Protein 5ZUJ (pdb70)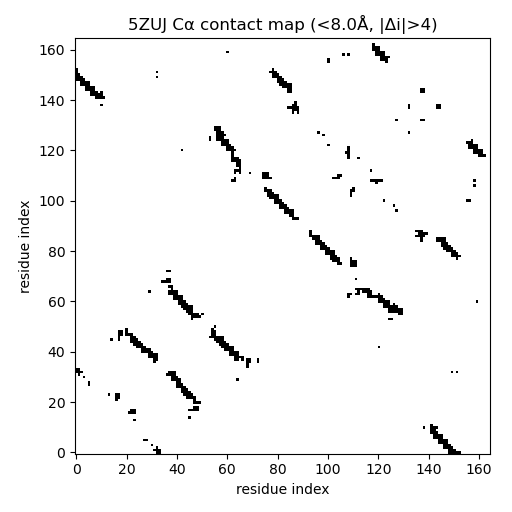

InterPro domains:
  IPR001293 Zinc finger, TRAF-type [PF02176] (204-261)
  IPR001293 Zinc finger, TRAF-type [PS50145] (151-192)
  IPR001293 Zinc finger, TRAF-type [PS50145] (204-258)
  IPR001841 Zinc finger, RING-type [PF13923] (69-107)
  IPR001841 Zinc finger, RING-type [PS50089] (70-109)
  IPR001841 Zinc finger, RING-type [SM00184] (70-108)
  IPR002083 MATH/TRAF domain [PS50144] (350-499)
  IPR002083 MATH/TRAF domain [SM00061] (355-482)
  IPR008974 TRAF-like [G3DSA:2.60.210.10] (304-502)
  IPR012227 TNF receptor-associated factor TRAF, metazoa [PIRSF015614] (44-505)
  IPR013083 Zinc finger, RING/FYVE/PHD-type [G3DSA:3.30.40.10] (50-160)
  IPR013083 Zinc finger, RING/FYVE/PHD-type [G3DSA:3.30.40.10] (161-210)
  IPR013083 Zinc finger, RING/FYVE/PHD-type [G3DSA:3.30.40.10] (211-270)
  IPR017907 Zinc finger, RING-type, conserved site [PS00518] (85-94)
  IPR027139 TNF receptor-associated factor 6, C3HC3D-type RING zinc finger [cd16643] (67-124)
  IPR037309 TNF receptor-associated factor 6, MATH domain [cd03776] (351-500)
  IPR041310 TNF receptor-associated factor 6, zinc finger 2 [PF18048] (157-183)
  IPR049342 TRAF1-6, MATH domain [PF21355] (373-496)

Structure (mmCIF, N/CA/C/O backbone):
data_5ZUJ
#
_entry.id   5ZUJ
#
_cell.length_a   51.518
_cell.length_b   51.518
_cell.length_c   335.679
_cell.angle_alpha   90.00
_cell.angle_beta   90.00
_cell.angle_gamma   120.00
#
_symmetry.space_group_name_H-M   'P 61 2 2'
#
loop_
_entity.id
_entity.type
_entity.pdbx_description
1 polymer 'TNF receptor-associated factor 6'
2 polymer 'peptide 170-184 from TRAF-interacting protein with FHA domain-containing protein A'
3 water water
#
loop_
_atom_site.group_PDB
_atom_site.id
_atom_site.type_symbol
_atom_site.label_atom_id
_atom_site.label_alt_id
_atom_site.label_comp_id
_atom_site.label_asym_id
_atom_site.label_entity_id
_atom_site.label_seq_id
_atom_site.pdbx_PDB_ins_code
_atom_site.Cartn_x
_atom_site.Cartn_y
_atom_site.Cartn_z
_atom_site.occupancy
_atom_site.B_iso_or_equiv
_atom_site.auth_seq_id
_atom_site.auth_comp_id
_atom_site.auth_asym_id
_atom_site.auth_atom_id
_atom_site.pdbx_PDB_model_num
ATOM 1 N N . ASN A 1 2 ? -5.267 17.169 -0.629 1.00 67.41 350 ASN A N 1
ATOM 2 C CA . ASN A 1 2 ? -5.036 17.694 -1.971 1.00 71.28 350 ASN A CA 1
ATOM 3 C C . ASN A 1 2 ? -4.250 19.013 -1.968 1.00 68.96 350 ASN A C 1
ATOM 4 O O . ASN A 1 2 ? -4.826 20.097 -2.125 1.00 72.04 350 ASN A O 1
ATOM 9 N N . GLY A 1 3 ? -2.930 18.909 -1.821 1.00 55.21 351 GLY A N 1
ATOM 10 C CA . GLY A 1 3 ? -2.086 20.082 -1.692 1.00 53.78 351 GLY A CA 1
ATOM 11 C C . GLY A 1 3 ? -1.581 20.625 -3.020 1.00 57.63 351 GLY A C 1
ATOM 12 O O . GLY A 1 3 ? -1.308 19.891 -3.971 1.00 57.00 351 GLY A O 1
ATOM 13 N N . ILE A 1 4 ? -1.456 21.944 -3.073 1.00 55.29 352 ILE A N 1
ATOM 14 C CA . ILE A 1 4 ? -0.989 22.648 -4.258 1.00 47.59 352 ILE A CA 1
ATOM 15 C C . ILE A 1 4 ? 0.159 23.549 -3.840 1.00 45.16 352 ILE A C 1
ATOM 16 O O . ILE A 1 4 ? 0.084 24.210 -2.800 1.00 52.39 352 ILE A O 1
ATOM 21 N N . TYR A 1 5 ? 1.236 23.540 -4.614 1.00 41.12 353 TYR A N 1
ATOM 22 C CA . TYR A 1 5 ? 2.371 24.409 -4.346 1.00 40.94 353 TYR A CA 1
ATOM 23 C C . TYR A 1 5 ? 2.874 25.023 -5.644 1.00 42.74 353 TYR A C 1
ATOM 24 O O . TYR A 1 5 ? 3.113 24.314 -6.628 1.00 39.55 353 TYR A O 1
ATOM 33 N N . ILE A 1 6 ? 3.054 26.337 -5.641 1.00 38.74 354 ILE A N 1
ATOM 34 C CA . ILE A 1 6 ? 3.619 27.037 -6.781 1.00 38.34 354 ILE A CA 1
ATOM 35 C C . ILE A 1 6 ? 5.021 27.484 -6.411 1.00 37.88 354 ILE A C 1
ATOM 36 O O . ILE A 1 6 ? 5.212 28.253 -5.462 1.00 41.42 354 ILE A O 1
ATOM 41 N N . TRP A 1 7 ? 5.995 26.977 -7.145 1.00 37.15 355 TRP A N 1
ATOM 42 C CA . TRP A 1 7 ? 7.403 27.248 -6.902 1.00 39.42 355 TRP A CA 1
ATOM 43 C C . TRP A 1 7 ? 7.807 28.395 -7.817 1.00 41.15 355 TRP A C 1
ATOM 44 O O . TRP A 1 7 ? 7.785 28.250 -9.045 1.00 42.87 355 TRP A O 1
ATOM 55 N N . LYS A 1 8 ? 8.153 29.537 -7.227 1.00 38.25 356 LYS A N 1
ATOM 56 C CA . LYS A 1 8 ? 8.529 30.716 -7.996 1.00 37.93 356 LYS A CA 1
ATOM 57 C C . LYS A 1 8 ? 10.045 30.733 -8.131 1.00 41.75 356 LYS A C 1
ATOM 58 O O . LYS A 1 8 ? 10.757 31.046 -7.171 1.00 42.31 356 LYS A O 1
ATOM 64 N N . ILE A 1 9 ? 10.541 30.382 -9.314 1.00 44.62 357 ILE A N 1
ATOM 65 C CA . ILE A 1 9 ? 11.970 30.407 -9.608 1.00 41.59 357 ILE A CA 1
ATOM 66 C C . ILE A 1 9 ? 12.246 31.718 -10.332 1.00 42.97 357 ILE A C 1
ATOM 67 O O . ILE A 1 9 ? 11.957 31.864 -11.522 1.00 47.94 357 ILE A O 1
ATOM 72 N N . GLY A 1 10 ? 12.787 32.694 -9.609 1.00 44.92 358 GLY A N 1
ATOM 73 C CA . GLY A 1 10 ? 13.121 33.973 -10.186 1.00 43.20 358 GLY A CA 1
ATOM 74 C C . GLY A 1 10 ? 14.594 34.046 -10.540 1.00 45.14 358 GLY A C 1
ATOM 75 O O . GLY A 1 10 ? 15.371 33.122 -10.306 1.00 44.77 358 GLY A O 1
ATOM 76 N N . ASN A 1 11 ? 14.974 35.192 -11.106 1.00 46.22 359 ASN A N 1
ATOM 77 C CA . ASN A 1 11 ? 16.340 35.399 -11.580 1.00 47.79 359 ASN A CA 1
ATOM 78 C C . ASN A 1 11 ? 16.696 34.322 -12.598 1.00 47.99 359 ASN A C 1
ATOM 79 O O . ASN A 1 11 ? 17.819 33.816 -12.644 1.00 48.19 359 ASN A O 1
ATOM 84 N N . PHE A 1 12 ? 15.710 33.977 -13.428 1.00 45.59 360 PHE A N 1
ATOM 85 C CA . PHE A 1 12 ? 15.816 32.792 -14.260 1.00 42.51 360 PHE A CA 1
ATOM 86 C C . PHE A 1 12 ? 16.786 32.989 -15.417 1.00 43.84 360 PHE A C 1
ATOM 87 O O . PHE A 1 12 ? 17.436 32.027 -15.839 1.00 44.48 360 PHE A O 1
ATOM 95 N N . GLY A 1 13 ? 16.896 34.210 -15.947 1.00 40.88 361 GLY A N 1
ATOM 96 C CA . GLY A 1 13 ? 17.857 34.450 -17.012 1.00 39.47 361 GLY A CA 1
ATOM 97 C C . GLY A 1 13 ? 19.262 34.047 -16.619 1.00 42.56 361 GLY A C 1
ATOM 98 O O . GLY A 1 13 ? 20.016 33.510 -17.433 1.00 44.33 361 GLY A O 1
ATOM 99 N N . MET A 1 14 ? 19.614 34.260 -15.347 1.00 41.33 362 MET A N 1
ATOM 100 C CA . MET A 1 14 ? 20.937 33.908 -14.849 1.00 41.35 362 MET A CA 1
ATOM 101 C C . MET A 1 14 ? 21.135 32.394 -14.798 1.00 42.92 362 MET A C 1
ATOM 102 O O . MET A 1 14 ? 22.223 31.889 -15.113 1.00 41.93 362 MET A O 1
ATOM 107 N N . HIS A 1 15 ? 20.112 31.656 -14.364 1.00 40.38 363 HIS A N 1
ATOM 108 C CA . HIS A 1 15 ? 20.205 30.203 -14.392 1.00 41.27 363 HIS A CA 1
ATOM 109 C C . HIS A 1 15 ? 20.380 29.708 -15.822 1.00 43.97 363 HIS A C 1
ATOM 110 O O . HIS A 1 15 ? 21.153 28.775 -16.080 1.00 42.74 363 HIS A O 1
ATOM 117 N N . LEU A 1 16 ? 19.681 30.345 -16.768 1.00 43.49 364 LEU A N 1
ATOM 118 C CA . LEU A 1 16 ? 19.803 30.005 -18.179 1.00 42.13 364 LEU A CA 1
ATOM 119 C C . LEU A 1 16 ? 21.190 30.312 -18.712 1.00 42.96 364 LEU A C 1
ATOM 120 O O . LEU A 1 16 ? 21.755 29.533 -19.492 1.00 41.26 364 LEU A O 1
ATOM 125 N N . LYS A 1 17 ? 21.734 31.465 -18.333 1.00 39.86 365 LYS A N 1
ATOM 126 C CA . LYS A 1 17 ? 23.082 31.807 -18.749 1.00 40.46 365 LYS A CA 1
ATOM 127 C C . LYS A 1 17 ? 24.087 30.819 -18.178 1.00 43.47 365 LYS A C 1
ATOM 128 O O . LYS A 1 17 ? 25.060 30.461 -18.851 1.00 45.24 365 LYS A O 1
ATOM 134 N N . CYS A 1 18 ? 23.848 30.340 -16.951 1.00 36.77 366 CYS A N 1
ATOM 135 C CA . CYS A 1 18 ? 24.685 29.287 -16.381 1.00 40.06 366 CYS A CA 1
ATOM 136 C C . CYS A 1 18 ? 24.641 28.029 -17.226 1.00 38.93 366 CYS A C 1
ATOM 137 O O . CYS A 1 18 ? 25.682 27.441 -17.539 1.00 38.61 366 CYS A O 1
ATOM 140 N N . GLN A 1 19 ? 23.432 27.567 -17.547 1.00 36.20 367 GLN A N 1
ATOM 141 C CA . GLN A 1 19 ? 23.285 26.368 -18.359 1.00 36.46 367 GLN A CA 1
ATOM 142 C C . GLN A 1 19 ? 24.002 26.518 -19.693 1.00 41.57 367 GLN A C 1
ATOM 143 O O . GLN A 1 19 ? 24.658 25.581 -20.163 1.00 40.15 367 GLN A O 1
ATOM 149 N N . GLU A 1 20 ? 23.898 27.699 -20.313 1.00 41.94 368 GLU A N 1
ATOM 150 C CA . GLU A 1 20 ? 24.547 27.909 -21.602 1.00 46.31 368 GLU A CA 1
ATOM 151 C C . GLU A 1 20 ? 26.058 27.812 -21.487 1.00 44.28 368 GLU A C 1
ATOM 152 O O . GLU A 1 20 ? 26.732 27.437 -22.451 1.00 48.37 368 GLU A O 1
ATOM 158 N N . GLU A 1 21 ? 26.610 28.134 -20.329 1.00 41.83 369 GLU A N 1
ATOM 159 C CA . GLU A 1 21 ? 28.048 28.057 -20.150 1.00 41.60 369 GLU A CA 1
ATOM 160 C C . GLU A 1 21 ? 28.489 26.718 -19.612 1.00 42.07 369 GLU A C 1
ATOM 161 O O . GLU A 1 21 ? 29.658 26.563 -19.254 1.00 43.63 369 GLU A O 1
ATOM 167 N N . GLU A 1 22 ? 27.585 25.745 -19.582 1.00 40.90 370 GLU A N 1
ATOM 168 C CA . GLU A 1 22 ? 27.889 24.387 -19.149 1.00 43.95 370 GLU A CA 1
ATOM 169 C C . GLU A 1 22 ? 28.277 24.327 -17.678 1.00 43.25 370 GLU A C 1
ATOM 170 O O . GLU A 1 22 ? 29.090 23.492 -17.276 1.00 43.60 370 GLU A O 1
ATOM 176 N N . LYS A 1 23 ? 27.690 25.214 -16.873 1.00 41.20 371 LYS A N 1
ATOM 177 C CA . LYS A 1 23 ? 27.738 25.144 -15.424 1.00 41.17 371 LYS A CA 1
ATOM 178 C C . LYS A 1 23 ? 26.450 24.516 -14.924 1.00 38.84 371 LYS A C 1
ATOM 179 O O . LYS A 1 23 ? 25.366 24.995 -15.274 1.00 42.83 371 LYS A O 1
ATOM 185 N N . PRO A 1 24 ? 26.507 23.459 -14.125 1.00 35.99 372 PRO A N 1
ATOM 186 C CA . PRO A 1 24 ? 25.275 22.756 -13.750 1.00 37.13 372 PRO A CA 1
ATOM 187 C C . PRO A 1 24 ? 24.314 23.653 -12.984 1.00 37.22 372 PRO A C 1
ATOM 188 O O . PRO A 1 24 ? 24.713 24.551 -12.244 1.00 39.57 372 PRO A O 1
ATOM 192 N N . VAL A 1 25 ? 23.028 23.398 -13.173 1.00 35.02 373 VAL A N 1
ATOM 193 C CA . VAL A 1 25 ? 21.975 24.095 -12.457 1.00 34.84 373 VAL A CA 1
ATOM 194 C C . VAL A 1 25 ? 21.092 23.018 -11.852 1.00 36.32 373 VAL A C 1
ATOM 195 O O . VAL A 1 25 ? 20.405 22.295 -12.583 1.00 35.93 373 VAL A O 1
ATOM 199 N N . VAL A 1 26 ? 21.141 22.878 -10.529 1.00 34.44 374 VAL A N 1
ATOM 200 C CA . VAL A 1 26 ? 20.250 21.989 -9.791 1.00 35.98 374 VAL A CA 1
ATOM 201 C C . VAL A 1 26 ? 19.675 22.791 -8.637 1.00 34.71 374 VAL A C 1
ATOM 202 O O . VAL A 1 26 ? 20.425 23.281 -7.790 1.00 37.81 374 VAL A O 1
ATOM 206 N N . ILE A 1 27 ? 18.359 22.951 -8.613 1.00 34.63 375 ILE A N 1
ATOM 207 C CA . ILE A 1 27 ? 17.713 23.710 -7.557 1.00 34.23 375 ILE A CA 1
ATOM 208 C C . ILE A 1 27 ? 16.596 22.872 -6.955 1.00 34.43 375 ILE A C 1
ATOM 209 O O . ILE A 1 27 ? 16.024 21.994 -7.606 1.00 34.76 375 ILE A O 1
ATOM 214 N N . HIS A 1 28 ? 16.313 23.122 -5.685 1.00 38.89 376 HIS A N 1
ATOM 215 C CA . HIS A 1 28 ? 15.239 22.441 -4.986 1.00 35.39 376 HIS A CA 1
ATOM 216 C C . HIS A 1 28 ? 14.215 23.465 -4.539 1.00 34.94 376 HIS A C 1
ATOM 217 O O . HIS A 1 28 ? 14.568 24.567 -4.112 1.00 37.15 376 HIS A O 1
ATOM 224 N N . SER A 1 29 ? 12.950 23.099 -4.646 1.00 34.77 377 SER A N 1
ATOM 225 C CA . SER A 1 29 ? 11.912 23.929 -4.095 1.00 36.96 377 SER A CA 1
ATOM 226 C C . SER A 1 29 ? 11.969 23.871 -2.570 1.00 35.04 377 SER A C 1
ATOM 227 O O . SER A 1 29 ? 12.548 22.951 -1.989 1.00 36.99 377 SER A O 1
ATOM 230 N N . PRO A 1 30 ? 11.395 24.851 -1.894 1.00 40.56 378 PRO A N 1
ATOM 231 C CA . PRO A 1 30 ? 11.155 24.675 -0.457 1.00 39.23 378 PRO A CA 1
ATOM 232 C C . PRO A 1 30 ? 10.230 23.487 -0.245 1.00 37.38 378 PRO A C 1
ATOM 233 O O . PRO A 1 30 ? 9.454 23.115 -1.129 1.00 38.45 378 PRO A O 1
ATOM 237 N N . GLY A 1 31 ? 10.341 22.866 0.924 1.00 37.62 379 GLY A N 1
ATOM 238 C CA . GLY A 1 31 ? 9.440 21.777 1.256 1.00 36.01 379 GLY A CA 1
ATOM 239 C C . GLY A 1 31 ? 8.025 22.287 1.466 1.00 36.84 379 GLY A C 1
ATOM 240 O O . GLY A 1 31 ? 7.804 23.368 2.014 1.00 39.77 379 GLY A O 1
ATOM 241 N N . PHE A 1 32 ? 7.054 21.499 1.016 1.00 35.50 380 PHE A N 1
ATOM 242 C CA . PHE A 1 32 ? 5.649 21.826 1.215 1.00 36.74 380 PHE A CA 1
ATOM 243 C C . PHE A 1 32 ? 4.909 20.569 1.651 1.00 40.36 380 PHE A C 1
ATOM 244 O O . PHE A 1 32 ? 5.345 19.446 1.388 1.00 40.69 380 PHE A O 1
ATOM 252 N N . TYR A 1 33 ? 3.775 20.772 2.321 1.00 40.56 381 TYR A N 1
ATOM 253 C CA . TYR A 1 33 ? 2.993 19.694 2.907 1.00 38.29 381 TYR A CA 1
ATOM 254 C C . TYR A 1 33 ? 1.714 19.477 2.104 1.00 36.43 381 TYR A C 1
ATOM 255 O O . TYR A 1 33 ? 1.067 20.435 1.683 1.00 41.77 381 TYR A O 1
ATOM 264 N N . THR A 1 34 ? 1.340 18.216 1.900 1.00 35.76 382 THR A N 1
ATOM 265 C CA . THR A 1 34 ? 0.078 17.926 1.229 1.00 36.76 382 THR A CA 1
ATOM 266 C C . THR A 1 34 ? -1.118 18.316 2.075 1.00 39.01 382 THR A C 1
ATOM 267 O O . THR A 1 34 ? -2.237 18.418 1.562 1.00 47.54 382 THR A O 1
ATOM 271 N N . GLY A 1 35 ? -0.887 18.527 3.358 1.00 40.85 383 GLY A N 1
ATOM 272 C CA . GLY A 1 35 ? -1.909 18.887 4.319 1.00 36.80 383 GLY A CA 1
ATOM 273 C C . GLY A 1 35 ? -1.221 18.995 5.658 1.00 38.38 383 GLY A C 1
ATOM 274 O O . GLY A 1 35 ? -0.027 18.705 5.786 1.00 41.45 383 GLY A O 1
ATOM 275 N N . LYS A 1 36 ? -1.985 19.429 6.659 1.00 40.20 384 LYS A N 1
ATOM 276 C CA . LYS A 1 36 ? -1.525 19.493 8.048 1.00 35.81 384 LYS A CA 1
ATOM 277 C C . LYS A 1 36 ? -2.585 18.786 8.876 1.00 34.40 384 LYS A C 1
ATOM 278 O O . LYS A 1 36 ? -3.608 19.382 9.237 1.00 34.66 384 LYS A O 1
ATOM 284 N N . PRO A 1 37 ? -2.406 17.494 9.157 1.00 34.53 385 PRO A N 1
ATOM 285 C CA . PRO A 1 37 ? -1.312 16.579 8.806 1.00 37.42 385 PRO A CA 1
ATOM 286 C C . PRO A 1 37 ? -1.246 16.170 7.322 1.00 36.15 385 PRO A C 1
ATOM 287 O O . PRO A 1 37 ? -2.250 16.213 6.610 1.00 35.34 385 PRO A O 1
ATOM 291 N N . GLY A 1 38 ? -0.060 15.763 6.883 1.00 39.03 386 GLY A N 1
ATOM 292 C CA . GLY A 1 38 ? 0.174 15.397 5.499 1.00 34.76 386 GLY A CA 1
ATOM 293 C C . GLY A 1 38 ? 1.652 15.153 5.259 1.00 39.03 386 GLY A C 1
ATOM 294 O O . GLY A 1 38 ? 2.493 15.316 6.149 1.00 37.11 386 GLY A O 1
ATOM 295 N N . TYR A 1 39 ? 1.962 14.768 4.025 1.00 39.42 387 TYR A N 1
ATOM 296 C CA . TYR A 1 39 ? 3.338 14.462 3.665 1.00 34.60 387 TYR A CA 1
ATOM 297 C C . TYR A 1 39 ? 4.094 15.732 3.336 1.00 35.59 387 TYR A C 1
ATOM 298 O O . TYR A 1 39 ? 3.515 16.717 2.880 1.00 35.71 387 TYR A O 1
ATOM 307 N N . LYS A 1 40 ? 5.400 15.705 3.583 1.00 34.82 388 LYS A N 1
ATOM 308 C CA . LYS A 1 40 ? 6.302 16.748 3.123 1.00 34.22 388 LYS A CA 1
ATOM 309 C C . LYS A 1 40 ? 6.973 16.308 1.830 1.00 38.78 388 LYS A C 1
ATOM 310 O O . LYS A 1 40 ? 7.545 15.213 1.763 1.00 38.57 388 LYS A O 1
ATOM 316 N N . LEU A 1 41 ? 6.901 17.165 0.809 1.00 41.78 389 LEU A N 1
ATOM 317 C CA . LEU A 1 41 ? 7.569 16.951 -0.470 1.00 36.87 389 LEU A CA 1
ATOM 318 C C . LEU A 1 41 ? 8.317 18.207 -0.894 1.00 36.99 389 LEU A C 1
ATOM 319 O O . LEU A 1 41 ? 8.106 19.300 -0.362 1.00 39.08 389 LEU A O 1
ATOM 324 N N . CYS A 1 42 ? 9.206 18.037 -1.865 1.00 37.21 390 CYS A N 1
ATOM 325 C CA . CYS A 1 42 ? 9.778 19.164 -2.590 1.00 38.71 390 CYS A CA 1
ATOM 326 C C . CYS A 1 42 ? 9.990 18.741 -4.031 1.00 38.38 390 CYS A C 1
ATOM 327 O O . CYS A 1 42 ? 9.845 17.567 -4.379 1.00 38.89 390 CYS A O 1
ATOM 330 N N . MET A 1 43 ? 10.322 19.708 -4.875 1.00 35.17 391 MET A N 1
ATOM 331 C CA . MET A 1 43 ? 10.685 19.426 -6.252 1.00 32.40 391 MET A CA 1
ATOM 332 C C . MET A 1 43 ? 12.176 19.649 -6.426 1.00 33.91 391 MET A C 1
ATOM 333 O O . MET A 1 43 ? 12.794 20.410 -5.676 1.00 33.60 391 MET A O 1
ATOM 338 N N . ARG A 1 44 ? 12.755 18.935 -7.387 1.00 30.49 392 ARG A N 1
ATOM 339 C CA . ARG A 1 44 ? 14.109 19.183 -7.845 1.00 29.73 392 ARG A CA 1
ATOM 340 C C . ARG A 1 44 ? 14.053 19.486 -9.337 1.00 33.14 392 ARG A C 1
ATOM 341 O O . ARG A 1 44 ? 13.367 18.788 -10.097 1.00 29.45 392 ARG A O 1
ATOM 349 N N . LEU A 1 45 ? 14.757 20.536 -9.745 1.00 33.77 393 LEU A N 1
ATOM 350 C CA . LEU A 1 45 ? 14.774 21.001 -11.123 1.00 34.52 393 LEU A CA 1
ATOM 351 C C . LEU A 1 45 ? 16.210 21.041 -11.629 1.00 35.42 393 LEU A C 1
ATOM 352 O O . LEU A 1 45 ? 17.106 21.517 -10.922 1.00 36.37 393 LEU A O 1
ATOM 357 N N . HIS A 1 46 ? 16.423 20.532 -12.844 1.00 33.65 394 HIS A N 1
ATOM 358 C CA . HIS A 1 46 ? 17.695 20.617 -13.553 1.00 33.80 394 HIS A CA 1
ATOM 359 C C . HIS A 1 46 ? 17.533 21.427 -14.823 1.00 35.12 394 HIS A C 1
ATOM 360 O O . HIS A 1 46 ? 16.503 21.350 -15.494 1.00 37.58 394 HIS A O 1
ATOM 367 N N . LEU A 1 47 ? 18.582 22.127 -15.192 1.00 33.13 395 LEU A N 1
ATOM 368 C CA . LEU A 1 47 ? 18.792 22.526 -16.574 1.00 33.85 395 LEU A CA 1
ATOM 369 C C . LEU A 1 47 ? 19.942 21.656 -17.066 1.00 38.54 395 LEU A C 1
ATOM 370 O O . LEU A 1 47 ? 21.106 21.915 -16.742 1.00 39.66 395 LEU A O 1
ATOM 375 N N . GLN A 1 48 ? 19.608 20.594 -17.800 1.00 36.70 396 GLN A N 1
ATOM 376 C CA . GLN A 1 48 ? 20.631 19.683 -18.288 1.00 33.85 396 GLN A CA 1
ATOM 377 C C . GLN A 1 48 ? 21.621 20.423 -19.170 1.00 36.75 396 GLN A C 1
ATOM 378 O O . GLN A 1 48 ? 21.250 21.312 -19.938 1.00 35.10 396 GLN A O 1
ATOM 384 N N . LEU A 1 49 ? 22.894 20.064 -19.047 1.00 37.55 397 LEU A N 1
ATOM 385 C CA . LEU A 1 49 ? 23.921 20.784 -19.775 1.00 35.34 397 LEU A CA 1
ATOM 386 C C . LEU A 1 49 ? 23.828 20.483 -21.270 1.00 39.80 397 LEU A C 1
ATOM 387 O O . LEU A 1 49 ? 23.328 19.430 -21.673 1.00 40.76 397 LEU A O 1
ATOM 392 N N . PRO A 1 50 ? 24.301 21.396 -22.119 1.00 41.86 398 PRO A N 1
ATOM 393 C CA . PRO A 1 50 ? 24.366 21.081 -23.557 1.00 39.74 398 PRO A CA 1
ATOM 394 C C . PRO A 1 50 ? 25.193 19.847 -23.855 1.00 41.21 398 PRO A C 1
ATOM 395 O O . PRO A 1 50 ? 24.977 19.196 -24.878 1.00 42.41 398 PRO A O 1
ATOM 399 N N . THR A 1 51 ? 26.098 19.478 -22.966 1.00 42.28 399 THR A N 1
ATOM 400 C CA . THR A 1 51 ? 26.950 18.318 -23.134 1.00 43.20 399 THR A CA 1
ATOM 401 C C . THR A 1 51 ? 26.335 17.026 -22.595 1.00 49.41 399 THR A C 1
ATOM 402 O O . THR A 1 51 ? 27.035 16.013 -22.530 1.00 54.55 399 THR A O 1
ATOM 406 N N . ALA A 1 52 ? 25.057 17.026 -22.218 1.00 49.48 400 ALA A N 1
ATOM 407 C CA . ALA A 1 52 ? 24.503 15.951 -21.385 1.00 45.28 400 ALA A CA 1
ATOM 408 C C . ALA A 1 52 ? 23.826 14.830 -22.178 1.00 59.28 400 ALA A C 1
ATOM 409 O O . ALA A 1 52 ? 22.729 14.391 -21.824 1.00 63.64 400 ALA A O 1
ATOM 411 N N . GLN A 1 53 ? 24.464 14.334 -23.234 1.00 62.44 401 GLN A N 1
ATOM 412 C CA . GLN A 1 53 ? 24.029 13.095 -23.906 1.00 66.12 401 GLN A CA 1
ATOM 413 C C . GLN A 1 53 ? 22.589 13.267 -24.391 1.00 65.92 401 GLN A C 1
ATOM 414 O O . GLN A 1 53 ? 22.292 14.254 -25.089 1.00 53.91 401 GLN A O 1
ATOM 418 N N . ARG A 1 54 ? 21.664 12.367 -24.033 1.00 65.94 402 ARG A N 1
ATOM 419 C CA . ARG A 1 54 ? 20.356 12.344 -24.684 1.00 66.03 402 ARG A CA 1
ATOM 420 C C . ARG A 1 54 ? 19.470 13.496 -24.229 1.00 64.71 402 ARG A C 1
ATOM 421 O O . ARG A 1 54 ? 18.605 13.953 -24.990 1.00 59.63 402 ARG A O 1
ATOM 423 N N . CYS A 1 55 ? 19.668 13.984 -23.005 1.00 53.33 403 CYS A N 1
ATOM 424 C CA . CYS A 1 55 ? 18.754 14.955 -22.433 1.00 47.45 403 CYS A CA 1
ATOM 425 C C . CYS A 1 55 ? 19.333 16.362 -22.401 1.00 43.61 403 CYS A C 1
ATOM 426 O O . CYS A 1 55 ? 18.822 17.213 -21.668 1.00 40.59 403 CYS A O 1
ATOM 429 N N . ALA A 1 56 ? 20.371 16.626 -23.192 1.00 45.35 404 ALA A N 1
ATOM 430 C CA . ALA A 1 56 ? 20.931 17.969 -23.286 1.00 42.63 404 ALA A CA 1
ATOM 431 C C . ALA A 1 56 ? 19.842 19.001 -23.545 1.00 39.79 404 ALA A C 1
ATOM 432 O O . ALA A 1 56 ? 18.989 18.812 -24.416 1.00 42.40 404 ALA A O 1
ATOM 434 N N . ASN A 1 57 ? 19.873 20.082 -22.758 1.00 39.17 405 ASN A N 1
ATOM 435 C CA . ASN A 1 57 ? 19.061 21.288 -22.913 1.00 37.49 405 ASN A CA 1
ATOM 436 C C . ASN A 1 57 ? 17.615 21.086 -22.489 1.00 38.67 405 ASN A C 1
ATOM 437 O O . ASN A 1 57 ? 16.717 21.836 -22.911 1.00 36.23 405 ASN A O 1
ATOM 442 N N . TYR A 1 58 ? 17.375 20.103 -21.637 1.00 37.85 406 TYR A N 1
ATOM 443 C CA . TYR A 1 58 ? 16.056 19.840 -21.096 1.00 35.71 406 TYR A CA 1
ATOM 444 C C . TYR A 1 58 ? 15.968 20.333 -19.665 1.00 35.09 406 TYR A C 1
ATOM 445 O O . TYR A 1 58 ? 16.950 20.307 -18.917 1.00 36.69 406 TYR A O 1
ATOM 454 N N . ILE A 1 59 ? 14.777 20.788 -19.300 1.00 34.83 407 ILE A N 1
ATOM 455 C CA . ILE A 1 59 ? 14.414 20.9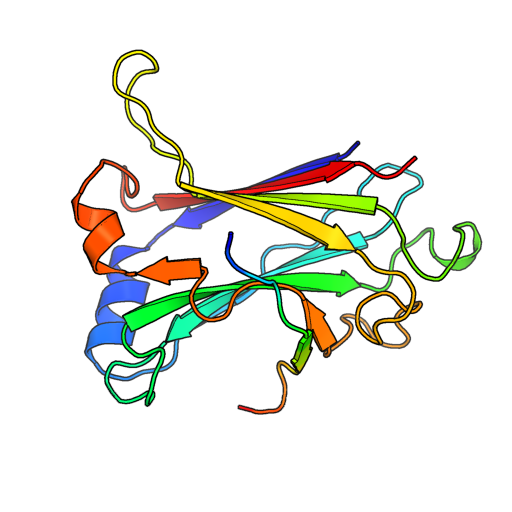59 -17.902 1.00 35.76 407 ILE A CA 1
ATOM 456 C C . ILE A 1 59 ? 14.026 19.591 -17.359 1.00 35.88 407 ILE A C 1
ATOM 457 O O . ILE A 1 59 ? 13.123 18.942 -17.895 1.00 36.83 407 ILE A O 1
ATOM 462 N N . SER A 1 60 ? 14.743 19.133 -16.328 1.00 36.09 408 SER A N 1
ATOM 463 C CA . SER A 1 60 ? 14.355 17.971 -15.541 1.00 34.72 408 SER A CA 1
ATOM 464 C C . SER A 1 60 ? 13.614 18.428 -14.294 1.00 36.53 408 SER A C 1
ATOM 465 O O . SER A 1 60 ? 13.995 19.415 -13.655 1.00 34.18 408 SER A O 1
ATOM 468 N N . LEU A 1 61 ? 12.573 17.685 -13.938 1.00 34.50 409 LEU A N 1
ATOM 469 C CA . LEU A 1 61 ? 11.688 18.041 -12.839 1.00 29.35 409 LEU A CA 1
ATOM 470 C C . LEU A 1 61 ? 11.383 16.763 -12.089 1.00 34.93 409 LEU A C 1
ATOM 471 O O . LEU A 1 61 ? 10.755 15.868 -12.658 1.00 35.84 409 LEU A O 1
ATOM 476 N N . PHE A 1 62 ? 11.820 16.668 -10.831 1.00 31.09 410 PHE A N 1
ATOM 477 C CA . PHE A 1 62 ? 11.502 15.519 -9.999 1.00 32.83 410 PHE A CA 1
ATOM 478 C C . PHE A 1 62 ? 10.845 15.944 -8.693 1.00 37.43 410 PHE A C 1
ATOM 479 O O . PHE A 1 62 ? 11.109 17.026 -8.155 1.00 35.74 410 PHE A O 1
ATOM 487 N N . VAL A 1 63 ? 10.005 15.062 -8.181 1.00 33.84 411 VAL A N 1
ATOM 488 C CA . VAL A 1 63 ? 9.403 15.224 -6.872 1.00 33.65 411 VAL A CA 1
ATOM 489 C C . VAL A 1 63 ? 10.159 14.343 -5.887 1.00 36.88 411 VAL A C 1
ATOM 490 O O . VAL A 1 63 ? 10.494 13.189 -6.194 1.00 36.50 411 VAL A O 1
ATOM 494 N N . HIS A 1 64 ? 10.460 14.903 -4.713 1.00 36.47 412 HIS A N 1
ATOM 495 C CA . HIS A 1 64 ? 11.197 14.222 -3.659 1.00 35.98 412 HIS A CA 1
ATOM 496 C C . HIS A 1 64 ? 10.379 14.148 -2.382 1.00 36.04 412 HIS A C 1
ATOM 497 O O . HIS A 1 64 ? 9.677 15.091 -2.005 1.00 38.77 412 HIS A O 1
ATOM 504 N N . THR A 1 65 ? 10.520 13.034 -1.708 1.00 37.78 413 THR A N 1
ATOM 505 C CA . THR A 1 65 ? 9.898 12.809 -0.427 1.00 37.21 413 THR A CA 1
ATOM 506 C C . THR A 1 65 ? 10.832 13.299 0.684 1.00 37.69 413 THR A C 1
ATOM 507 O O . THR A 1 65 ? 12.055 13.146 0.595 1.00 37.77 413 THR A O 1
ATOM 511 N N . MET A 1 66 ? 10.257 13.958 1.693 1.00 34.90 414 MET A N 1
ATOM 512 C CA . MET A 1 66 ? 11.023 14.597 2.755 1.00 37.39 414 MET A CA 1
ATOM 513 C C . MET A 1 66 ? 10.552 14.136 4.134 1.00 37.95 414 MET A C 1
ATOM 514 O O . MET A 1 66 ? 9.391 13.775 4.322 1.00 37.79 414 MET A O 1
ATOM 519 N N . GLN A 1 67 ? 11.461 14.155 5.106 1.00 35.25 415 GLN A N 1
ATOM 520 C CA . GLN A 1 67 ? 11.051 13.947 6.492 1.00 45.52 415 GLN A CA 1
ATOM 521 C C . GLN A 1 67 ? 10.130 15.071 6.955 1.00 41.40 415 GLN A C 1
ATOM 522 O O . GLN A 1 67 ? 10.481 16.250 6.868 1.00 43.74 415 GLN A O 1
ATOM 528 N N . GLY A 1 68 ? 8.947 14.702 7.447 1.00 37.64 416 GLY A N 1
ATOM 529 C CA . GLY A 1 68 ? 7.946 15.676 7.813 1.00 39.90 416 GLY A CA 1
ATOM 530 C C . GLY A 1 68 ? 7.464 15.473 9.239 1.00 43.39 416 GLY A C 1
ATOM 531 O O . GLY A 1 68 ? 7.586 14.394 9.818 1.00 43.73 416 GLY A O 1
ATOM 532 N N . GLU A 1 69 ? 6.904 16.547 9.791 1.00 43.68 417 GLU A N 1
ATOM 533 C CA . GLU A 1 69 ? 6.432 16.518 11.170 1.00 41.03 417 GLU A CA 1
ATOM 534 C C . GLU A 1 69 ? 5.396 15.436 11.419 1.00 38.48 417 GLU A C 1
ATOM 535 O O . GLU A 1 69 ? 5.213 15.037 12.565 1.00 39.61 417 GLU A O 1
ATOM 541 N N . TYR A 1 70 ? 4.727 14.943 10.383 1.00 39.76 418 TYR A N 1
ATOM 542 C CA . TYR A 1 70 ? 3.611 14.028 10.547 1.00 38.27 418 TYR A CA 1
ATOM 543 C C . TYR A 1 70 ? 3.952 12.595 10.185 1.00 41.60 418 TYR A C 1
ATOM 544 O O . TYR A 1 70 ? 3.046 11.754 10.157 1.00 43.04 418 TYR A O 1
ATOM 553 N N . ASP A 1 71 ? 5.229 12.291 9.926 1.00 39.71 419 ASP A N 1
ATOM 554 C CA . ASP A 1 71 ? 5.577 11.043 9.246 1.00 40.02 419 ASP A CA 1
ATOM 555 C C . ASP A 1 71 ? 5.099 9.818 10.022 1.00 42.14 419 ASP A C 1
ATOM 556 O O . ASP A 1 71 ? 4.623 8.843 9.426 1.00 42.11 419 ASP A O 1
ATOM 561 N N . SER A 1 72 ? 5.193 9.852 11.354 1.00 44.22 420 SER A N 1
ATOM 562 C CA . SER A 1 72 ? 4.836 8.672 12.139 1.00 47.75 420 SER A CA 1
ATOM 563 C C . SER A 1 72 ? 3.333 8.430 12.202 1.00 46.39 420 SER A C 1
ATOM 564 O O . SER A 1 72 ? 2.918 7.323 12.562 1.00 49.72 420 SER A O 1
ATOM 567 N N . HIS A 1 73 ? 2.515 9.424 11.853 1.00 43.18 421 HIS A N 1
ATOM 568 C CA . HIS A 1 73 ? 1.068 9.276 11.821 1.00 39.48 421 HIS A CA 1
ATOM 569 C C . HIS A 1 73 ? 0.525 8.955 10.442 1.00 45.13 421 HIS A C 1
ATOM 570 O O . HIS A 1 73 ? -0.684 8.719 10.308 1.00 44.78 421 HIS A O 1
ATOM 577 N N . LEU A 1 74 ? 1.366 8.963 9.425 1.00 43.59 422 LEU A N 1
ATOM 578 C CA . LEU A 1 74 ? 0.873 8.831 8.072 1.00 43.14 422 LEU A CA 1
ATOM 579 C C . LEU A 1 74 ? 1.072 7.411 7.574 1.00 42.06 422 LEU A C 1
ATOM 580 O O . LEU A 1 74 ? 1.931 6.679 8.070 1.00 47.09 422 LEU A O 1
ATOM 585 N N . PRO A 1 75 ? 0.279 6.976 6.604 1.00 43.06 423 PRO A N 1
ATOM 586 C CA . PRO A 1 75 ? 0.520 5.666 5.988 1.00 48.22 423 PRO A CA 1
ATOM 587 C C . PRO A 1 75 ? 1.675 5.709 4.998 1.00 45.63 423 PRO A C 1
ATOM 588 O O . PRO A 1 75 ? 1.831 6.661 4.228 1.00 43.00 423 PRO A O 1
ATOM 592 N N . TRP A 1 76 ? 2.480 4.651 5.024 1.00 44.25 424 TRP A N 1
ATOM 593 C CA . TRP A 1 76 ? 3.622 4.481 4.145 1.00 42.19 424 TRP A CA 1
ATOM 594 C C . TRP A 1 76 ? 3.571 3.106 3.500 1.00 45.46 424 TRP A C 1
ATOM 595 O O . TRP A 1 76 ? 3.056 2.155 4.097 1.00 40.37 424 TRP A O 1
ATOM 606 N N . PRO A 1 77 ? 4.089 2.971 2.267 1.00 47.03 425 PRO A N 1
ATOM 607 C CA . PRO A 1 77 ? 4.691 4.047 1.472 1.00 43.31 425 PRO A CA 1
ATOM 608 C C . PRO A 1 77 ? 3.675 5.073 0.969 1.00 47.60 425 PRO A C 1
ATOM 609 O O . PRO A 1 77 ? 2.465 4.855 1.066 1.00 45.01 425 PRO A O 1
ATOM 613 N N . PHE A 1 78 ? 4.179 6.186 0.444 1.00 46.69 426 PHE A N 1
ATOM 614 C CA . PHE A 1 78 ? 3.316 7.218 -0.106 1.00 43.25 426 PHE A CA 1
ATOM 615 C C . PHE A 1 78 ? 2.610 6.728 -1.364 1.00 45.65 426 PHE A C 1
ATOM 616 O O . PHE A 1 78 ? 3.186 6.008 -2.182 1.00 44.62 426 PHE A O 1
ATOM 624 N N . GLN A 1 79 ? 1.370 7.178 -1.542 1.00 47.33 427 GLN A N 1
ATOM 625 C CA . GLN A 1 79 ? 0.540 6.801 -2.674 1.00 45.15 427 GLN A CA 1
ATOM 626 C C . GLN A 1 79 ? -0.295 7.995 -3.089 1.00 43.44 427 GLN A C 1
ATOM 627 O O . GLN A 1 79 ? -0.921 8.634 -2.240 1.00 45.35 427 GLN A O 1
ATOM 633 N N . GLY A 1 80 ? -0.327 8.290 -4.382 1.00 46.43 428 GLY A N 1
ATOM 634 C CA . GLY A 1 80 ? -1.189 9.356 -4.844 1.00 45.06 428 GLY A CA 1
ATOM 635 C C . GLY A 1 80 ? -0.939 9.703 -6.297 1.00 48.91 428 GLY A C 1
ATOM 636 O O . GLY A 1 80 ? -0.283 8.974 -7.042 1.00 46.98 428 GLY A O 1
ATOM 637 N N . THR A 1 81 ? -1.491 10.843 -6.679 1.00 49.32 429 THR A N 1
ATOM 638 C CA . THR A 1 81 ? -1.376 11.342 -8.032 1.00 47.58 429 THR A CA 1
ATOM 639 C C . THR A 1 81 ? -0.787 12.735 -7.970 1.00 49.41 429 THR A C 1
ATOM 640 O O . THR A 1 81 ? -1.348 13.619 -7.316 1.00 47.01 429 THR A O 1
ATOM 644 N N . ILE A 1 82 ? 0.336 12.929 -8.653 1.00 47.01 430 ILE A N 1
ATOM 645 C CA . ILE A 1 82 ? 1.032 14.205 -8.678 1.00 44.45 430 ILE A CA 1
ATOM 646 C C . ILE A 1 82 ? 0.904 14.807 -10.063 1.00 45.96 430 ILE A C 1
ATOM 647 O O . ILE A 1 82 ? 1.127 14.126 -11.073 1.00 49.12 430 ILE A O 1
ATOM 652 N N . ARG A 1 83 ? 0.553 16.082 -10.115 1.00 44.86 431 ARG A N 1
ATOM 653 C CA . ARG A 1 83 ? 0.531 16.820 -11.361 1.00 41.95 431 ARG A CA 1
ATOM 654 C C . ARG A 1 83 ? 1.617 17.887 -11.332 1.00 43.66 431 ARG A C 1
ATOM 655 O O . ARG A 1 83 ? 1.631 18.733 -10.429 1.00 44.38 431 ARG A O 1
ATOM 663 N N . LEU A 1 84 ? 2.520 17.835 -12.313 1.00 37.86 432 LEU A N 1
ATOM 664 C CA . LEU A 1 84 ? 3.623 18.777 -12.437 1.00 38.95 432 LEU A CA 1
ATOM 665 C C . LEU A 1 84 ? 3.386 19.676 -13.637 1.00 41.71 432 LEU A C 1
ATOM 666 O O . LEU A 1 84 ? 3.204 19.189 -14.753 1.00 43.07 432 LEU A O 1
ATOM 671 N N . THR A 1 85 ? 3.404 20.983 -13.415 1.00 42.35 433 THR A N 1
ATOM 672 C CA . THR A 1 85 ? 3.026 21.918 -14.459 1.00 40.28 433 THR A CA 1
ATOM 673 C C . THR A 1 85 ? 4.006 23.070 -14.477 1.00 39.20 433 THR A C 1
ATOM 674 O O . THR A 1 85 ? 4.380 23.578 -13.420 1.00 41.89 433 THR A O 1
ATOM 678 N N . ILE A 1 86 ? 4.437 23.465 -15.667 1.00 36.95 434 ILE A N 1
ATOM 679 C CA . ILE A 1 86 ? 5.113 24.736 -15.856 1.00 39.00 434 ILE A CA 1
ATOM 680 C C . ILE A 1 86 ? 4.090 25.708 -16.413 1.00 40.67 434 ILE A C 1
ATOM 681 O O . ILE A 1 86 ? 3.507 25.473 -17.479 1.00 42.21 434 ILE A O 1
ATOM 686 N N . LEU A 1 87 ? 3.894 26.808 -15.703 1.00 40.19 435 LEU A N 1
ATOM 687 C CA . LEU A 1 87 ? 2.761 27.677 -15.957 1.00 42.29 435 LEU A CA 1
ATOM 688 C C . LEU A 1 87 ? 3.032 28.634 -17.103 1.00 42.82 435 LEU A C 1
ATOM 689 O O . LEU A 1 87 ? 4.040 29.350 -17.119 1.00 42.77 435 LEU A O 1
ATOM 694 N N . ASP A 1 88 ? 2.106 28.641 -18.054 1.00 44.58 436 ASP A N 1
ATOM 695 C CA . ASP A 1 88 ? 2.080 29.614 -19.131 1.00 44.40 436 ASP A CA 1
ATOM 696 C C . ASP A 1 88 ? 1.529 30.917 -18.568 1.00 48.26 436 ASP A C 1
ATOM 697 O O . ASP A 1 88 ? 0.340 31.011 -18.259 1.00 51.10 436 ASP A O 1
ATOM 702 N N . GLN A 1 89 ? 2.392 31.918 -18.425 1.00 50.25 437 GLN A N 1
ATOM 703 C CA . GLN A 1 89 ? 2.016 33.181 -17.792 1.00 50.24 437 GLN A CA 1
ATOM 704 C C . GLN A 1 89 ? 1.459 34.201 -18.775 1.00 59.61 437 GLN A C 1
ATOM 705 O O . GLN A 1 89 ? 1.779 35.387 -18.683 1.00 65.82 437 GLN A O 1
ATOM 711 N N . SER A 1 90 ? 0.634 33.794 -19.726 1.00 61.78 438 SER A N 1
ATOM 712 C CA . SER A 1 90 ? -0.160 34.739 -20.499 1.00 66.73 438 SER A CA 1
ATOM 713 C C . SER A 1 90 ? -1.618 34.705 -20.033 1.00 75.08 438 SER A C 1
ATOM 714 O O . SER A 1 90 ? -2.039 33.822 -19.275 1.00 70.36 438 SER A O 1
ATOM 717 N N . GLU A 1 91 ? -2.390 35.693 -20.497 1.00 81.33 439 GLU A N 1
ATOM 718 C CA . GLU A 1 91 ? -3.798 35.798 -20.119 1.00 82.58 439 GLU A CA 1
ATOM 719 C C . GLU A 1 91 ? -4.590 34.593 -20.625 1.00 81.45 439 GLU A C 1
ATOM 720 O O . GLU A 1 91 ? -4.430 34.163 -21.771 1.00 82.45 439 GLU A O 1
ATOM 722 N N . ALA A 1 92 ? -5.481 34.073 -19.760 1.00 81.71 440 ALA A N 1
ATOM 723 C CA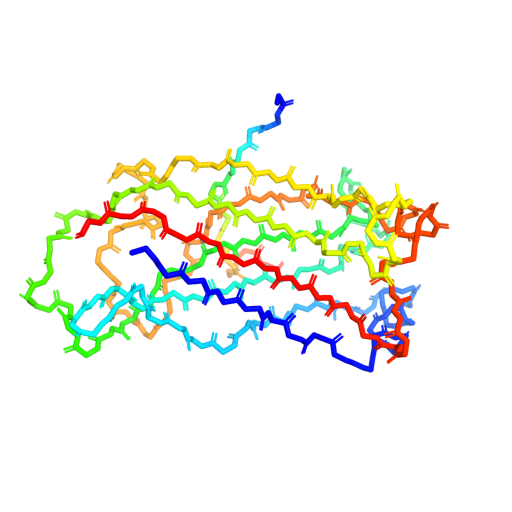 . ALA A 1 92 ? -6.213 32.807 -19.884 1.00 80.40 440 ALA A CA 1
ATOM 724 C C . ALA A 1 92 ? -6.684 32.429 -21.291 1.00 83.20 440 ALA A C 1
ATOM 725 O O . ALA A 1 92 ? -6.634 31.238 -21.636 1.00 77.47 440 ALA A O 1
ATOM 727 N N . PRO A 1 93 ? -7.178 33.370 -22.121 1.00 89.12 441 PRO A N 1
ATOM 728 C CA . PRO A 1 93 ? -7.543 32.988 -23.505 1.00 80.77 441 PRO A CA 1
ATOM 729 C C . PRO A 1 93 ? -6.424 32.306 -24.281 1.00 77.86 441 PRO A C 1
ATOM 730 O O . PRO A 1 93 ? -6.642 31.275 -24.932 1.00 78.18 441 PRO A O 1
ATOM 734 N N . VAL A 1 94 ? -5.219 32.853 -24.218 1.00 79.66 442 VAL A N 1
ATOM 735 C CA . VAL A 1 94 ? -4.116 32.362 -25.031 1.00 78.81 442 VAL A CA 1
ATOM 736 C C . VAL A 1 94 ? -3.146 31.527 -24.199 1.00 70.85 442 VAL A C 1
ATOM 737 O O . VAL A 1 94 ? -1.930 31.561 -24.434 1.00 68.34 442 VAL A O 1
ATOM 741 N N . ARG A 1 95 ? -3.658 30.760 -23.236 1.00 64.01 443 ARG A N 1
ATOM 742 C CA . ARG A 1 95 ? -2.794 30.083 -22.275 1.00 62.71 443 ARG A CA 1
ATOM 743 C C . ARG A 1 95 ? -2.807 28.567 -22.467 1.00 57.21 443 ARG A C 1
ATOM 744 O O . ARG A 1 95 ? -3.873 2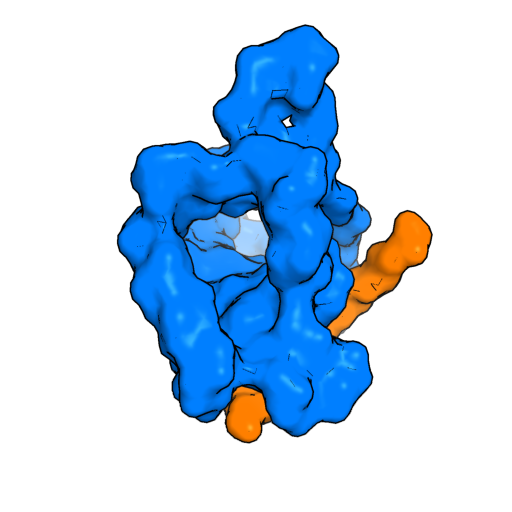7.950 -22.568 1.00 56.89 443 ARG A O 1
ATOM 752 N N . GLN A 1 96 ? -1.612 27.977 -22.519 1.00 49.49 444 GLN A N 1
ATOM 753 C CA . GLN A 1 96 ? -1.422 26.528 -22.554 1.00 49.43 444 GLN A CA 1
ATOM 754 C C . GLN A 1 96 ? -0.281 26.163 -21.615 1.00 49.71 444 GLN A C 1
ATOM 755 O O . GLN A 1 96 ? 0.886 26.431 -21.919 1.00 48.18 444 GLN A O 1
ATOM 761 N N . ASN A 1 97 ? -0.610 25.546 -20.485 1.00 43.80 445 ASN A N 1
ATOM 762 C CA . ASN A 1 97 ? 0.425 25.104 -19.570 1.00 43.59 445 ASN A CA 1
ATOM 763 C C . ASN A 1 97 ? 1.117 23.853 -20.095 1.00 41.64 445 ASN A C 1
ATOM 764 O O . ASN A 1 97 ? 0.536 23.049 -20.824 1.00 42.91 445 ASN A O 1
ATOM 769 N N . HIS A 1 98 ? 2.370 23.680 -19.688 1.00 39.59 446 HIS A N 1
ATOM 770 C CA . HIS A 1 98 ? 3.144 22.488 -20.018 1.00 39.49 446 HIS A CA 1
ATOM 771 C C . HIS A 1 98 ? 3.143 21.551 -18.815 1.00 42.23 446 HIS A C 1
ATOM 772 O O . HIS A 1 98 ? 3.690 21.892 -17.756 1.00 42.82 446 HIS A O 1
ATOM 779 N N . GLU A 1 99 ? 2.559 20.362 -18.982 1.00 41.63 447 GLU A N 1
ATOM 780 C CA . GLU A 1 99 ? 2.082 19.611 -17.827 1.00 45.70 447 GLU A CA 1
ATOM 781 C C . GLU A 1 99 ? 2.220 18.105 -18.030 1.00 44.65 447 GLU A C 1
ATOM 782 O O . GLU A 1 99 ? 2.101 17.602 -19.150 1.00 50.26 447 GLU A O 1
ATOM 788 N N . GLU A 1 100 ? 2.483 17.393 -16.930 1.00 43.98 448 GLU A N 1
ATOM 789 C CA . GLU A 1 100 ? 2.549 15.934 -16.893 1.00 41.11 448 GLU A CA 1
ATOM 790 C C . GLU A 1 100 ? 1.841 15.441 -15.642 1.00 44.52 448 GLU A C 1
ATOM 791 O O . GLU A 1 100 ? 1.818 16.131 -14.625 1.00 45.96 448 GLU A O 1
ATOM 797 N N . ILE A 1 101 ? 1.267 14.241 -15.710 1.00 45.78 449 ILE A N 1
ATOM 798 C CA . ILE A 1 101 ? 0.627 13.631 -14.551 1.00 42.97 449 ILE A CA 1
ATOM 799 C C . ILE A 1 101 ? 1.240 12.265 -14.323 1.00 42.01 449 ILE A C 1
ATOM 800 O O . ILE A 1 101 ? 1.257 11.434 -15.233 1.00 44.36 449 ILE A O 1
ATOM 805 N N . MET A 1 102 ? 1.712 12.023 -13.104 1.00 44.45 450 MET A N 1
ATOM 806 C CA . MET A 1 102 ? 2.310 10.751 -12.746 1.00 43.07 450 MET A CA 1
ATOM 807 C C . MET A 1 102 ? 1.565 10.121 -11.578 1.00 45.69 450 MET A C 1
ATOM 808 O O . MET A 1 102 ? 0.864 10.789 -10.816 1.00 47.60 450 MET A O 1
ATOM 813 N N . ASP A 1 103 ? 1.709 8.810 -11.456 1.00 48.68 451 ASP A N 1
ATOM 814 C CA . ASP A 1 103 ? 1.140 8.066 -10.344 1.00 51.85 451 ASP A CA 1
ATOM 815 C C . ASP A 1 103 ? 2.274 7.653 -9.426 1.00 49.74 451 ASP A C 1
ATOM 816 O O . ASP A 1 103 ? 3.158 6.888 -9.826 1.00 53.07 451 ASP A O 1
ATOM 821 N N . ALA A 1 104 ? 2.268 8.186 -8.212 1.00 46.77 452 ALA A N 1
ATOM 822 C CA . ALA A 1 104 ? 3.237 7.740 -7.229 1.00 50.94 452 ALA A CA 1
ATOM 823 C C . ALA A 1 104 ? 2.982 6.270 -6.953 1.00 52.09 452 ALA A C 1
ATOM 824 O O . ALA A 1 104 ? 2.069 5.928 -6.195 1.00 57.36 452 ALA A O 1
ATOM 826 N N . LYS A 1 105 ? 3.746 5.403 -7.583 1.00 49.10 453 LYS A N 1
ATOM 827 C CA . LYS A 1 105 ? 3.579 3.983 -7.322 1.00 54.14 453 LYS A CA 1
ATOM 828 C C . LYS A 1 105 ? 4.258 3.626 -6.001 1.00 52.47 453 LYS A C 1
ATOM 829 O O . LYS A 1 105 ? 5.451 3.890 -5.829 1.00 52.41 453 LYS A O 1
ATOM 835 N N . PRO A 1 106 ? 3.539 3.017 -5.059 1.00 49.12 454 PRO A N 1
ATOM 836 C CA . PRO A 1 106 ? 4.101 2.789 -3.726 1.00 47.67 454 PRO A CA 1
ATOM 837 C C . PRO A 1 106 ? 5.246 1.797 -3.687 1.00 46.71 454 PRO A C 1
ATOM 838 O O . PRO A 1 106 ? 5.833 1.599 -2.619 1.00 48.59 454 PRO A O 1
ATOM 842 N N . GLU A 1 107 ? 5.600 1.158 -4.787 1.00 48.92 455 GLU A N 1
ATOM 843 C CA . GLU A 1 107 ? 6.730 0.249 -4.723 1.00 48.73 455 GLU A CA 1
ATOM 844 C C . GLU A 1 107 ? 8.059 0.912 -5.042 1.00 46.50 455 GLU A C 1
ATOM 845 O O . GLU A 1 107 ? 9.093 0.275 -4.847 1.00 46.39 455 GLU A O 1
ATOM 851 N N . LEU A 1 108 ? 8.072 2.156 -5.521 1.00 47.88 456 LEU A N 1
ATOM 852 C CA . LEU A 1 108 ? 9.349 2.815 -5.770 1.00 46.65 456 LEU A CA 1
ATOM 853 C C . LEU A 1 108 ? 10.049 3.169 -4.464 1.00 46.04 456 LEU A C 1
ATOM 854 O O . LEU A 1 108 ? 9.415 3.523 -3.468 1.00 45.16 456 LEU A O 1
ATOM 859 N N . LEU A 1 109 ? 11.383 3.100 -4.490 1.00 45.04 457 LEU A N 1
ATOM 860 C CA . LEU A 1 109 ? 12.173 3.608 -3.377 1.00 46.37 457 LEU A CA 1
ATOM 861 C C . LEU A 1 109 ? 11.825 5.055 -3.061 1.00 45.58 457 LEU A C 1
ATOM 862 O O . LEU A 1 109 ? 11.876 5.476 -1.898 1.00 44.00 457 LEU A O 1
ATOM 867 N N . ALA A 1 110 ? 11.431 5.815 -4.082 1.00 44.95 458 ALA A N 1
ATOM 868 C CA . ALA A 1 110 ? 11.214 7.246 -3.927 1.00 43.99 458 ALA A CA 1
ATOM 869 C C . ALA A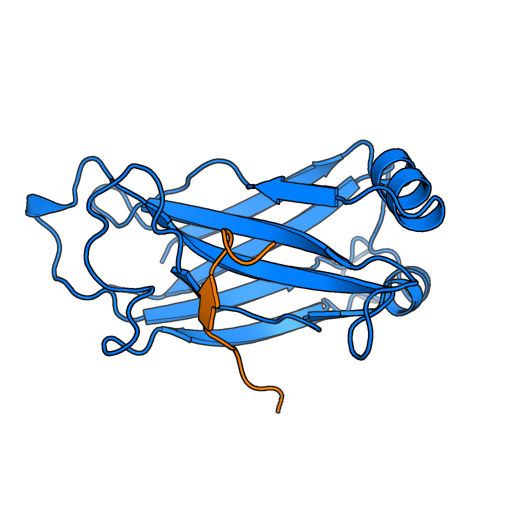 1 110 ? 10.068 7.544 -2.974 1.00 41.00 458 ALA A C 1
ATOM 870 O O . ALA A 1 110 ? 10.046 8.607 -2.346 1.00 38.95 458 ALA A O 1
ATOM 872 N N . PHE A 1 111 ? 9.113 6.631 -2.846 1.00 43.22 459 PHE A N 1
ATOM 873 C CA . PHE A 1 111 ? 7.938 6.883 -2.028 1.00 41.96 459 PHE A CA 1
ATOM 874 C C . PHE A 1 111 ? 7.942 6.111 -0.726 1.00 40.87 459 PHE A C 1
ATOM 875 O O . PHE A 1 111 ? 6.925 6.095 -0.032 1.00 43.77 459 PHE A O 1
ATOM 883 N N . GLN A 1 112 ? 9.055 5.482 -0.371 1.00 41.65 460 GLN A N 1
ATOM 884 C CA . GLN A 1 112 ? 9.142 4.917 0.962 1.00 41.13 460 GLN A CA 1
ATOM 885 C C . GLN A 1 112 ? 9.394 6.034 1.964 1.00 44.73 460 GLN A C 1
ATOM 886 O O . GLN A 1 112 ? 9.851 7.131 1.615 1.00 42.82 460 GLN A O 1
ATOM 892 N N . ARG A 1 113 ? 9.072 5.749 3.216 1.00 43.65 461 ARG A N 1
ATOM 893 C CA . ARG A 1 113 ? 9.211 6.740 4.265 1.00 45.45 461 ARG A CA 1
ATOM 894 C C . ARG A 1 113 ? 10.655 7.218 4.326 1.00 48.08 461 ARG A C 1
ATOM 895 O O . ARG A 1 113 ? 11.565 6.388 4.476 1.00 47.80 461 ARG A O 1
ATOM 903 N N . PRO A 1 114 ? 10.912 8.521 4.196 1.00 49.03 462 PRO A N 1
ATOM 904 C CA . PRO A 1 114 ? 12.297 8.987 4.143 1.00 44.85 462 PRO A CA 1
ATOM 905 C C . PRO A 1 114 ? 12.943 8.860 5.506 1.00 48.86 462 PRO A C 1
ATOM 906 O O . PRO A 1 114 ? 12.302 9.057 6.540 1.00 50.52 462 PRO A O 1
ATOM 910 N N . THR A 1 115 ? 14.218 8.487 5.497 1.00 50.49 463 THR A N 1
ATOM 911 C CA . THR A 1 115 ? 14.993 8.325 6.716 1.00 46.25 463 THR A CA 1
ATOM 912 C C . THR A 1 115 ? 16.061 9.393 6.868 1.00 48.88 463 THR A C 1
ATOM 913 O O . THR A 1 115 ? 16.805 9.370 7.851 1.00 50.74 463 THR A O 1
ATOM 917 N N . ILE A 1 116 ? 16.171 10.307 5.910 1.00 51.10 464 ILE A N 1
ATOM 918 C CA . ILE A 1 116 ? 17.044 11.471 6.010 1.00 47.41 464 ILE A CA 1
ATOM 919 C C . ILE A 1 116 ? 16.199 12.664 5.582 1.00 47.23 464 ILE A C 1
ATOM 920 O O . ILE A 1 116 ? 15.055 12.466 5.149 1.00 45.35 464 ILE A O 1
ATOM 925 N N . PRO A 1 117 ? 16.687 13.902 5.718 1.00 47.69 465 PRO A N 1
ATOM 926 C CA . PRO A 1 117 ? 15.839 15.068 5.387 1.00 43.72 465 PRO A CA 1
ATOM 927 C C . PRO A 1 117 ? 15.156 15.008 4.034 1.00 40.23 465 PRO A C 1
ATOM 928 O O . PRO A 1 117 ? 13.955 15.286 3.934 1.00 42.43 465 PRO A O 1
ATOM 932 N N . ARG A 1 118 ? 15.877 14.649 2.985 1.00 42.85 466 ARG A N 1
ATOM 933 C CA . ARG A 1 118 ? 15.255 14.460 1.685 1.00 42.25 466 ARG A CA 1
ATOM 934 C C . ARG A 1 118 ? 15.674 13.113 1.134 1.00 42.27 466 ARG A C 1
ATOM 935 O O . ARG A 1 118 ? 16.863 12.778 1.142 1.00 44.22 466 ARG A O 1
ATOM 943 N N . ASN A 1 119 ? 14.696 12.344 0.686 1.00 39.39 467 ASN A N 1
ATOM 944 C CA . ASN A 1 119 ? 14.952 11.086 0.009 1.00 39.25 467 ASN A CA 1
ATOM 945 C C . ASN A 1 119 ? 15.741 11.373 -1.264 1.00 46.04 467 ASN A C 1
ATOM 946 O O . ASN A 1 119 ? 15.286 12.175 -2.098 1.00 44.89 467 ASN A O 1
ATOM 951 N N . PRO A 1 120 ? 16.926 10.779 -1.446 1.00 49.24 468 PRO A N 1
ATOM 952 C CA . PRO A 1 120 ? 17.705 11.063 -2.660 1.00 44.32 468 PRO A CA 1
ATOM 953 C C . PRO A 1 120 ? 17.055 10.529 -3.914 1.00 44.43 468 PRO A C 1
ATOM 954 O O . PRO A 1 120 ? 17.325 11.036 -5.009 1.00 45.95 468 PRO A O 1
ATOM 958 N N . LYS A 1 121 ? 16.222 9.510 -3.793 1.00 42.73 469 LYS A N 1
ATOM 959 C CA . LYS A 1 121 ? 15.517 8.959 -4.936 1.00 44.46 469 LYS A CA 1
ATOM 960 C C . LYS A 1 121 ? 14.307 9.834 -5.223 1.00 42.20 469 LYS A C 1
ATOM 961 O O . LYS A 1 121 ? 13.299 9.775 -4.518 1.00 40.31 469 LYS A O 1
ATOM 967 N N . GLY A 1 122 ? 14.405 10.653 -6.266 1.00 40.03 470 GLY A N 1
ATOM 968 C CA . GLY A 1 122 ? 13.262 11.395 -6.741 1.00 33.11 470 GLY A CA 1
ATOM 969 C C . GLY A 1 122 ? 12.550 10.660 -7.846 1.00 40.25 470 GLY A C 1
ATOM 970 O O . GLY A 1 122 ? 12.983 9.608 -8.315 1.00 41.78 470 GLY A O 1
ATOM 971 N N . PHE A 1 123 ? 11.441 11.245 -8.279 1.00 38.60 471 PHE A N 1
ATOM 972 C CA . PHE A 1 123 ? 10.568 10.606 -9.250 1.00 34.74 471 PHE A CA 1
ATOM 973 C C . PHE A 1 123 ? 9.970 11.687 -10.134 1.00 36.54 471 P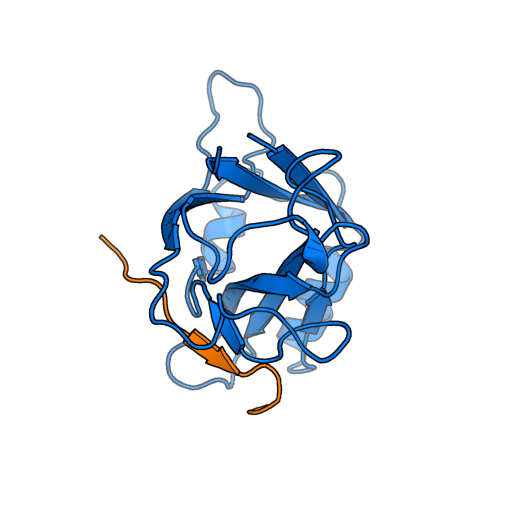HE A C 1
ATOM 974 O O . PHE A 1 123 ? 9.312 12.604 -9.639 1.00 37.00 471 PHE A O 1
ATOM 982 N N . GLY A 1 124 ? 10.207 11.587 -11.433 1.00 40.06 472 GLY A N 1
ATOM 983 C CA . GLY A 1 124 ? 9.756 12.611 -12.348 1.00 38.51 472 GLY A CA 1
ATOM 984 C C . GLY A 1 124 ? 10.255 12.414 -13.764 1.00 40.74 472 GLY A C 1
ATOM 985 O O . GLY A 1 124 ? 10.287 11.290 -14.275 1.00 42.52 472 GLY A O 1
ATOM 986 N N . TYR A 1 125 ? 10.666 13.505 -14.401 1.00 37.96 473 TYR A N 1
ATOM 987 C CA . TYR A 1 125 ? 10.912 13.535 -15.835 1.00 35.17 473 TYR A CA 1
ATOM 988 C C . TYR A 1 125 ? 12.286 14.127 -16.081 1.00 39.85 473 TYR A C 1
ATOM 989 O O . TYR A 1 125 ? 12.526 15.296 -15.765 1.00 42.90 473 TYR A O 1
ATOM 998 N N . VAL A 1 126 ? 13.194 13.318 -16.625 1.00 38.40 474 VAL A N 1
ATOM 999 C CA . VAL A 1 126 ? 14.475 13.863 -17.061 1.00 39.23 474 VAL A CA 1
ATOM 1000 C C . VAL A 1 126 ? 14.252 14.846 -18.197 1.00 38.26 474 VAL A C 1
ATOM 1001 O O . VAL A 1 126 ? 14.839 15.933 -18.231 1.00 38.70 474 VAL A O 1
ATOM 1005 N N . THR A 1 127 ? 13.387 14.488 -19.134 1.00 39.15 475 THR A N 1
ATOM 1006 C CA . THR A 1 127 ? 13.126 15.358 -20.266 1.00 41.76 475 THR A CA 1
ATOM 1007 C C . THR A 1 127 ? 11.734 15.962 -20.120 1.00 40.47 475 THR A C 1
ATOM 1008 O O . THR A 1 127 ? 10.866 15.749 -20.970 1.00 40.83 475 THR A O 1
ATOM 1012 N N . PHE A 1 128 ? 11.524 16.724 -19.042 1.00 33.81 476 PHE A N 1
ATOM 1013 C CA . PHE A 1 128 ? 10.193 17.245 -18.753 1.00 35.24 476 PHE A CA 1
ATOM 1014 C C . PHE A 1 128 ? 9.778 18.309 -19.763 1.00 34.82 476 PHE A C 1
ATOM 1015 O O . PHE A 1 128 ? 8.612 18.362 -20.175 1.00 32.19 476 PHE A O 1
ATOM 1023 N N . MET A 1 129 ? 10.711 19.178 -20.154 1.00 35.82 477 MET A N 1
ATOM 1024 C CA . MET A 1 129 ? 10.427 20.267 -21.079 1.00 33.85 477 MET A CA 1
ATOM 1025 C C . MET A 1 129 ? 11.744 20.725 -21.674 1.00 36.51 477 MET A C 1
ATOM 1026 O O . MET A 1 129 ? 12.698 20.957 -20.929 1.00 39.48 477 MET A O 1
ATOM 1031 N N . HIS A 1 130 ? 11.794 20.866 -23.000 1.00 34.43 478 HIS A N 1
ATOM 1032 C CA . HIS A 1 130 ? 12.994 21.376 -23.644 1.00 33.76 478 HIS A CA 1
ATOM 1033 C C . HIS A 1 130 ? 13.083 22.893 -23.495 1.00 36.16 478 HIS A C 1
ATOM 1034 O O . HIS A 1 130 ? 12.070 23.603 -23.559 1.00 33.58 478 HIS A O 1
ATOM 1041 N N . LEU A 1 131 ? 14.314 23.389 -23.291 1.00 32.87 479 LEU A N 1
ATOM 1042 C CA . LEU A 1 131 ? 14.503 24.816 -23.055 1.00 33.16 479 LEU A CA 1
ATOM 1043 C C . LEU A 1 131 ? 14.006 25.653 -24.217 1.00 36.66 479 LEU A C 1
ATOM 1044 O O . LEU A 1 131 ? 13.641 26.812 -24.020 1.00 42.86 479 LEU A O 1
ATOM 1049 N N . GLU A 1 132 ? 14.009 25.108 -25.431 1.00 34.22 480 GLU A N 1
ATOM 1050 C CA . GLU A 1 132 ? 13.535 25.882 -26.570 1.00 39.75 480 GLU A CA 1
ATOM 1051 C C . GLU A 1 132 ? 12.017 25.973 -26.600 1.00 39.57 480 GLU A C 1
ATOM 1052 O O . GLU A 1 132 ? 11.467 26.952 -27.119 1.00 40.06 480 GLU A O 1
ATOM 1058 N N . ALA A 1 133 ? 11.327 24.968 -26.060 1.00 39.88 481 ALA A N 1
ATOM 1059 C CA . ALA A 1 133 ? 9.882 25.080 -25.893 1.00 42.43 481 ALA A CA 1
ATOM 1060 C C . ALA A 1 133 ? 9.517 26.288 -25.037 1.00 41.14 481 ALA A C 1
ATOM 1061 O O . ALA A 1 133 ? 8.456 26.887 -25.238 1.00 41.50 481 ALA A O 1
ATOM 1063 N N . LEU A 1 134 ? 10.389 26.661 -24.092 1.00 41.17 482 LEU A N 1
ATOM 1064 C CA . LEU A 1 134 ? 10.168 27.841 -23.261 1.00 38.99 482 LEU A CA 1
ATOM 1065 C C . LEU A 1 134 ? 9.894 29.083 -24.095 1.00 42.33 482 LEU A C 1
ATOM 1066 O O . LEU A 1 134 ? 9.051 29.912 -23.734 1.00 44.33 482 LEU A O 1
ATOM 1071 N N . ARG A 1 135 ? 10.617 29.247 -25.197 1.00 40.29 483 ARG A N 1
ATOM 1072 C CA . ARG A 1 135 ? 10.495 30.437 -26.031 1.00 44.82 483 ARG A CA 1
ATOM 1073 C C . ARG A 1 135 ? 9.258 30.425 -26.921 1.00 39.33 483 ARG A C 1
ATOM 1074 O O . ARG A 1 135 ? 9.012 31.396 -27.634 1.00 39.28 483 ARG A O 1
ATOM 1082 N N . GLN A 1 136 ? 8.469 29.373 -26.880 1.00 40.65 484 GLN A N 1
ATOM 1083 C CA . GLN A 1 136 ? 7.314 29.243 -27.746 1.00 39.72 484 GLN A CA 1
ATOM 1084 C C . GLN A 1 136 ? 6.066 29.895 -27.159 1.00 39.44 484 GLN A C 1
ATOM 1085 O O . GLN A 1 136 ? 5.164 30.273 -27.913 1.00 40.22 484 GLN A O 1
ATOM 1091 N N . ARG A 1 137 ? 6.001 30.045 -25.837 1.00 41.78 485 ARG A N 1
ATOM 1092 C CA . ARG A 1 137 ? 4.949 30.782 -25.147 1.00 40.15 485 ARG A CA 1
ATOM 1093 C C . ARG A 1 137 ? 5.586 31.596 -24.030 1.00 42.97 485 ARG A C 1
ATOM 1094 O O . ARG A 1 137 ? 6.788 31.503 -23.770 1.00 42.92 485 ARG A O 1
ATOM 1102 N N . THR A 1 138 ? 4.772 32.381 -23.335 1.00 43.92 486 THR A N 1
ATOM 1103 C CA . THR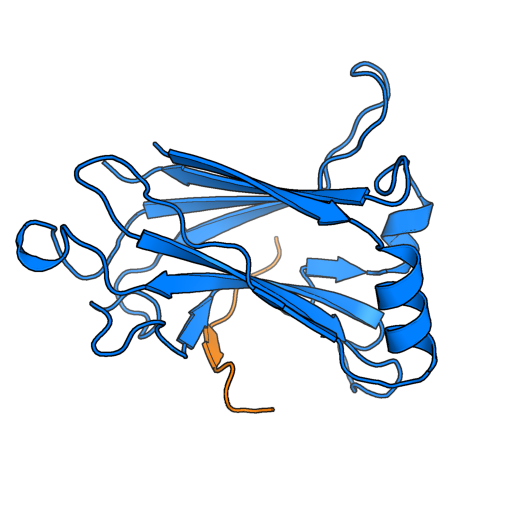 A 1 138 ? 5.303 33.259 -22.296 1.00 42.18 486 THR A CA 1
ATOM 1104 C C . THR A 1 138 ? 5.351 32.488 -20.978 1.00 46.93 486 THR A C 1
ATOM 1105 O O . THR A 1 138 ? 4.531 32.651 -20.074 1.00 51.07 486 THR A O 1
ATOM 1109 N N . PHE A 1 139 ? 6.333 31.585 -20.903 1.00 46.92 487 PHE A N 1
ATOM 1110 C CA . PHE A 1 139 ? 6.540 30.814 -19.685 1.00 40.21 487 PHE A CA 1
ATOM 1111 C C . PHE A 1 139 ? 7.388 31.577 -18.693 1.00 44.13 487 PHE A C 1
ATOM 1112 O O . PHE A 1 139 ? 7.200 31.446 -17.475 1.00 48.94 487 PHE A O 1
ATOM 1120 N N . ILE A 1 140 ? 8.339 32.347 -19.191 1.00 44.54 488 ILE A N 1
ATOM 1121 C CA . ILE A 1 140 ? 9.129 33.239 -18.362 1.00 47.19 488 ILE A CA 1
ATOM 1122 C C . ILE A 1 140 ? 8.501 34.612 -18.467 1.00 47.47 488 ILE A C 1
ATOM 1123 O O . ILE A 1 140 ? 8.363 35.154 -19.567 1.00 51.97 488 ILE A O 1
ATOM 1128 N N . LYS A 1 141 ? 8.086 35.159 -17.334 1.00 51.32 489 LYS A N 1
ATOM 1129 C CA . LYS A 1 141 ? 7.551 36.506 -17.298 1.00 50.49 489 LYS A CA 1
ATOM 1130 C C . LYS A 1 141 ? 8.168 37.191 -16.098 1.00 49.69 489 LYS A C 1
ATOM 1131 O O . LYS A 1 141 ? 8.147 36.642 -14.994 1.00 50.75 489 LYS A O 1
ATOM 1137 N N . ASP A 1 142 ? 8.726 38.375 -16.321 1.00 54.29 490 ASP A N 1
ATOM 1138 C CA . ASP A 1 142 ? 9.457 39.105 -15.285 1.00 55.77 490 ASP A CA 1
ATOM 1139 C C . ASP A 1 142 ? 10.531 38.219 -14.667 1.00 51.76 490 ASP A C 1
ATOM 1140 O O . ASP A 1 142 ? 10.662 38.119 -13.447 1.00 51.19 490 ASP A O 1
ATOM 1145 N N . ASP A 1 143 ? 11.284 37.542 -15.539 1.00 50.72 491 ASP A N 1
ATOM 1146 C CA . ASP A 1 143 ? 12.445 36.756 -15.137 1.00 46.96 491 ASP A CA 1
ATOM 1147 C C . ASP A 1 143 ? 12.070 35.628 -14.176 1.00 44.86 491 ASP A C 1
ATOM 1148 O O . ASP A 1 143 ? 12.901 35.166 -13.398 1.00 45.83 491 ASP A O 1
ATOM 1153 N N . THR A 1 144 ? 10.826 35.157 -14.222 1.00 43.42 492 THR A N 1
ATOM 1154 C CA . THR A 1 144 ? 10.358 34.164 -13.265 1.00 46.03 492 THR A CA 1
ATOM 1155 C C . THR A 1 144 ? 9.645 33.014 -13.960 1.00 43.71 492 THR A C 1
ATOM 1156 O O . THR A 1 144 ? 8.690 33.225 -14.711 1.00 48.20 492 THR A O 1
ATOM 1160 N N . LEU A 1 145 ? 10.099 31.802 -13.682 1.00 40.73 493 LEU A N 1
ATOM 1161 C CA . LEU A 1 145 ? 9.381 30.594 -14.045 1.00 38.15 493 LEU A CA 1
ATOM 1162 C C . LEU A 1 145 ? 8.528 30.150 -12.870 1.00 40.66 493 LEU A C 1
ATOM 1163 O O . LEU A 1 145 ? 8.949 30.250 -11.711 1.00 41.39 493 LEU A O 1
ATOM 1168 N N . LEU A 1 146 ? 7.332 29.654 -13.167 1.00 38.20 494 LEU A N 1
ATOM 1169 C CA . LEU A 1 146 ? 6.416 29.158 -12.145 1.00 36.49 494 LEU A CA 1
ATOM 1170 C C . LEU A 1 146 ? 6.202 27.670 -12.358 1.00 38.81 494 LEU A C 1
ATOM 1171 O O . LEU A 1 146 ? 5.717 27.255 -13.417 1.00 39.63 494 LEU A O 1
ATOM 1176 N N . VAL A 1 147 ? 6.540 26.875 -11.351 1.00 35.74 495 VAL A N 1
ATOM 1177 C CA . VAL A 1 147 ? 6.384 25.430 -11.410 1.00 39.35 495 VAL A CA 1
ATOM 1178 C C . VAL A 1 147 ? 5.347 25.055 -10.366 1.00 37.59 495 VAL A C 1
ATOM 1179 O O . VAL A 1 147 ? 5.584 25.225 -9.167 1.00 40.17 495 VAL A O 1
ATOM 1183 N N . ARG A 1 148 ? 4.198 24.558 -10.813 1.00 37.33 496 ARG A N 1
ATOM 1184 C CA . ARG A 1 148 ? 3.119 24.162 -9.921 1.00 38.58 496 ARG A CA 1
ATOM 1185 C C . ARG A 1 148 ? 3.148 22.656 -9.717 1.00 41.69 496 ARG A C 1
ATOM 1186 O O . ARG A 1 148 ? 3.305 21.894 -10.678 1.00 42.32 496 ARG A O 1
ATOM 1194 N N . CYS A 1 149 ? 2.995 22.234 -8.465 1.00 41.08 497 CYS A N 1
ATOM 1195 C CA . CYS A 1 149 ? 2.861 20.831 -8.100 1.00 40.68 497 CYS A CA 1
ATOM 1196 C C . CYS A 1 149 ? 1.538 20.621 -7.377 1.00 45.10 497 CYS A C 1
ATOM 1197 O O . CYS A 1 149 ? 1.230 21.329 -6.418 1.00 42.33 497 CYS A O 1
ATOM 1200 N N . GLU A 1 150 ? 0.761 19.646 -7.833 1.00 49.50 498 GLU A N 1
ATOM 1201 C CA . GLU A 1 150 ? -0.536 19.358 -7.246 1.00 48.50 498 GLU A CA 1
ATOM 1202 C C . GLU A 1 150 ? -0.589 17.886 -6.870 1.00 48.41 498 GLU A C 1
ATOM 1203 O O . GLU A 1 150 ? -0.501 17.014 -7.740 1.00 41.37 498 GLU A O 1
ATOM 1209 N N . VAL A 1 151 ? -0.734 17.610 -5.576 1.00 51.21 499 VAL A N 1
ATOM 1210 C CA . VAL A 1 151 ? -0.725 16.245 -5.068 1.00 45.85 499 VAL A CA 1
ATOM 1211 C C . VAL A 1 151 ? -2.135 15.879 -4.658 1.00 48.88 499 VAL A C 1
ATOM 1212 O O . VAL A 1 151 ? -2.732 16.534 -3.799 1.00 56.76 499 VAL A O 1
ATOM 1216 N N . SER A 1 152 ? -2.668 14.852 -5.288 1.00 51.12 500 SER A N 1
ATOM 1217 C CA . SER A 1 152 ? -3.934 14.257 -4.902 1.00 51.04 500 SER A CA 1
ATOM 1218 C C . SER A 1 152 ? -3.588 13.014 -4.098 1.00 52.03 500 SER A C 1
ATOM 1219 O O . SER A 1 152 ? -2.998 12.070 -4.627 1.00 51.15 500 SER A O 1
ATOM 1222 N N . THR A 1 153 ? -3.906 13.032 -2.807 1.00 65.50 501 THR A N 1
ATOM 1223 C CA . THR A 1 153 ? -3.507 11.931 -1.940 1.00 61.68 501 THR A CA 1
ATOM 1224 C C . THR A 1 153 ? -4.734 11.413 -1.175 1.00 69.48 501 THR A C 1
ATOM 1225 O O . THR A 1 153 ? -5.544 10.687 -1.763 1.00 71.75 501 THR A O 1
ATOM 1229 N N . LEU A 1 154 ? -4.903 11.759 0.102 1.00 74.62 502 LEU A N 1
ATOM 1230 C CA . LEU A 1 154 ? -6.161 11.489 0.815 1.00 75.83 502 LEU A CA 1
ATOM 1231 C C . LEU A 1 154 ? -6.201 12.180 2.177 1.00 76.56 502 LEU A C 1
ATOM 1232 O O . LEU A 1 154 ? -7.271 12.592 2.646 1.00 79.87 502 LEU A O 1
ATOM 1237 N N . SER B 2 4 ? 1.592 10.577 -22.471 1.00 79.94 173 SER I N 1
ATOM 1238 C CA . SER B 2 4 ? 2.379 9.559 -23.155 1.00 75.72 173 SER I CA 1
ATOM 1239 C C . SER B 2 4 ? 3.874 9.879 -23.052 1.00 74.36 173 SER I C 1
ATOM 1240 O O . SER B 2 4 ? 4.582 9.953 -24.061 1.00 77.81 173 SER I O 1
ATOM 1243 N N . GLN B 2 5 ? 4.328 10.101 -21.818 1.00 70.28 174 GLN I N 1
ATOM 1244 C CA . GLN B 2 5 ? 5.744 10.127 -21.462 1.00 59.83 174 GLN I CA 1
ATOM 1245 C C . GLN B 2 5 ? 5.846 9.570 -20.051 1.00 52.46 174 GLN I C 1
ATOM 1246 O O . GLN B 2 5 ? 5.068 9.972 -19.183 1.00 57.34 174 GLN I O 1
ATOM 1252 N N . SER B 2 6 ? 6.777 8.635 -19.825 1.00 54.43 175 SER I N 1
ATOM 1253 C CA . SER B 2 6 ? 6.818 7.927 -18.540 1.00 46.50 175 SER I CA 1
ATOM 1254 C C . SER B 2 6 ? 7.748 8.625 -17.554 1.00 46.03 175 SER I C 1
ATOM 1255 O O . SER B 2 6 ? 8.833 9.083 -17.938 1.00 47.38 175 SER I O 1
ATOM 1258 N N . PRO B 2 7 ? 7.322 8.706 -16.296 1.00 46.83 176 PRO I N 1
ATOM 1259 C CA . PRO B 2 7 ? 8.203 9.195 -15.231 1.00 40.44 176 PRO I CA 1
ATOM 1260 C C . PRO B 2 7 ? 9.232 8.154 -14.815 1.00 42.29 176 PRO I C 1
ATOM 1261 O O . PRO B 2 7 ? 9.083 6.958 -15.055 1.00 40.69 176 PRO I O 1
ATOM 1265 N N . THR B 2 8 ? 10.262 8.631 -14.120 1.00 45.49 177 THR I N 1
ATOM 1266 C CA . THR B 2 8 ? 11.454 7.844 -13.846 1.00 40.31 177 THR I CA 1
ATOM 1267 C C . THR B 2 8 ? 11.971 8.124 -12.445 1.00 40.35 177 THR I C 1
ATOM 1268 O O . THR B 2 8 ? 11.930 9.262 -11.979 1.00 41.03 177 THR I O 1
ATOM 1272 N N . GLU B 2 9 ? 12.434 7.075 -11.776 1.00 37.83 178 GLU I N 1
ATOM 1273 C CA . GLU B 2 9 ? 13.205 7.243 -10.561 1.00 39.42 178 GLU I CA 1
ATOM 1274 C C . GLU B 2 9 ? 14.577 7.792 -10.917 1.00 43.20 178 GLU I C 1
ATOM 1275 O O . GLU B 2 9 ? 15.230 7.299 -11.837 1.00 52.78 178 GLU I O 1
ATOM 1281 N N . ASP B 2 10 ? 15.027 8.800 -10.181 1.00 43.86 179 ASP I N 1
ATOM 1282 C CA . ASP B 2 10 ? 16.301 9.454 -10.451 1.00 41.87 179 ASP I CA 1
ATOM 1283 C C . ASP B 2 10 ? 16.973 9.746 -9.123 1.00 43.83 179 ASP I C 1
ATOM 1284 O O . ASP B 2 10 ? 16.433 10.505 -8.316 1.00 45.74 179 ASP I O 1
ATOM 1289 N N . ASP B 2 11 ? 18.136 9.149 -8.888 1.00 46.20 180 ASP I N 1
ATOM 1290 C CA . ASP B 2 11 ? 18.885 9.438 -7.675 1.00 49.84 180 ASP I CA 1
ATOM 1291 C C . ASP B 2 11 ? 19.629 10.751 -7.867 1.00 48.40 180 ASP I C 1
ATOM 1292 O O . ASP B 2 11 ? 20.406 10.894 -8.811 1.00 49.80 180 ASP I O 1
ATOM 1297 N N . GLU B 2 12 ? 19.389 11.715 -6.979 1.00 52.95 181 GLU I N 1
ATOM 1298 C CA . GLU B 2 12 ? 20.042 13.015 -7.093 1.00 49.61 181 GLU I CA 1
ATOM 1299 C C . GLU B 2 12 ? 21.539 12.961 -6.829 1.00 54.55 181 GLU I C 1
ATOM 1300 O O . GLU B 2 12 ? 22.235 13.922 -7.164 1.00 60.72 181 GLU I O 1
ATOM 1306 N N . ASN B 2 13 ? 22.047 11.878 -6.240 1.00 58.16 182 ASN I N 1
ATOM 1307 C CA . ASN B 2 13 ? 23.471 11.728 -5.966 1.00 59.62 182 ASN I CA 1
ATOM 1308 C C . ASN B 2 13 ? 24.243 11.080 -7.105 1.00 67.68 182 ASN I C 1
ATOM 1309 O O . ASN B 2 13 ? 25.479 11.088 -7.074 1.00 72.51 182 ASN I O 1
ATOM 1314 N N . GLU B 2 14 ? 23.559 10.506 -8.094 1.00 64.95 183 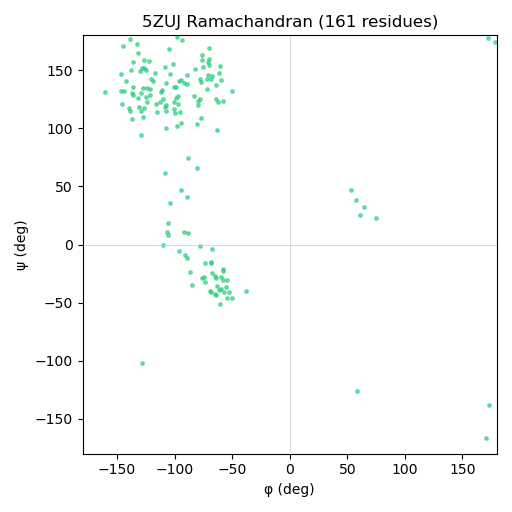GLU I N 1
ATOM 1315 C CA . GLU B 2 14 ? 24.221 10.049 -9.314 1.00 72.33 183 GLU I CA 1
ATOM 1316 C C . GLU B 2 14 ? 24.449 11.233 -10.256 1.00 78.04 183 GLU I C 1
ATOM 1317 O O . GLU B 2 14 ? 23.875 11.329 -11.340 1.00 84.09 183 GLU I O 1
ATOM 1323 N N . SER B 2 15 ? 25.303 12.152 -9.801 1.00 84.46 184 SER I N 1
ATOM 1324 C CA . SER B 2 15 ? 25.619 13.383 -10.531 1.00 87.39 184 SER I CA 1
ATOM 1325 C C . SER B 2 15 ? 27.116 13.473 -10.837 1.00 92.68 184 SER I C 1
ATOM 1326 O O . SER B 2 15 ? 27.575 13.030 -11.894 1.00 99.15 184 SER I O 1
#

CATH classification: 2.60.210.10

Foldseek 3Di:
DDKDKFKDFLQVVVVVCLAVQHWDKDKGPWDALDVPGWIKIKIWTQAHCVRPPQHQAIWIWMWGFDDPCLVVDDPQFWWKKKKWWWQPDDPVPTDIQIDIDTPDRVDPRRGRDPHGIRPDTDGGSRSDGNVVCVVGPQQDNRIIIMMMHTGGD/DDDDDDDDPVVD

Solvent-accessible surface area: 8744 Å² total; per-residue (Å²): 110,12,108,54,70,15,153,9,32,85,1,33,95,30,41,124,33,5,114,85,88,105,106,9,67,36,68,7,79,31,18,52,11,28,164,94,4,15,51,0,2,0,3,0,31,3,28,35,52,88,26,144,103,22,19,46,58,0,0,0,2,2,0,3,31,82,14,152,53,7,86,154,30,99,61,50,0,113,20,48,0,73,0,0,0,21,4,32,26,70,63,122,99,119,109,50,56,73,32,100,4,81,4,109,40,127,41,110,2,2,65,111,6,118,90,99,66,16,31,62,0,10,0,3,43,47,3,4,54,15,90,38,6,188,148,96,75,7,58,111,127,65,28,0,30,0,40,0,41,0,49,39,215,169,71,96,39,61,55,37,25,35,110,152,131

Sequence (165 aa):
NGIYIWKIGNFGMHLKCQEEEKPVVIHSPGFYTGKPGYKLCMRLHLQLPTAQRCANYISLFVHTMQGEYDSHLPWPFQGTIRLTILDQSEAPVRQNHEEIMDAKPELLAFQRPTIPRNPKGFGYVTFMHLEALRQRTFIKDDTLLVRCEVSTLSQSPTEDDENES

Radius of gyration: 15.73 Å; Cα contacts (8 Å, |Δi|>4): 372; chains: 2; bounding box: 36×39×40 Å

Organism: Homo sapiens (NCBI:txid9606)

Secondary structure (DSSP, 8-state):
-EEEEEEE-SHHHHHHHHHTT--EEEEPPPEESSSSS-EEEEEEEE--TTSGGGTTEEEEEEEEE--TTGGGS-SS--EEEEEEE---S-GGG---EEEEEEE-TTSGGGSPPSSSB-SEEEEEEEEEETTGGGGTT--BTTBEEEEEEEE--/----EEEETT--

B-factor: mean 46.2, std 11.49, range [29.16, 99.15]

GO terms:
  GO:0061630 ubiquitin protein ligase activity (F, IDA)
  GO:0002753 cytoplasmic pattern recognition receptor signaling pathway (P, IDA)
  GO:0034142 toll-like receptor 4 signaling pathway (P, IDA)
  GO:0034162 toll-like receptor 9 signaling pathway (P, IDA)
  GO:0038061 non-canonical NF-kappaB signal transduction (P, IDA)
  GO:0005737 cytoplasm (C, IDA)
  GO:0038173 interleukin-17A-mediated signaling pathway (P, IDA)
  GO:0030674 protein-macromolecule adaptor activity (F, IDA)
  GO:0034450 ubiquitin-ubiquitin ligase activity (F, IDA)
  GO:0140374 antiviral innate immune response (P, IDA)
  GO:0023035 CD40 signaling pathway (P, IDA)
  GO:0050852 T cell receptor signaling pathway (P, IDA)
  GO:0007249 canonical NF-kappaB signal transduction (P, IDA)
  GO:0070534 protein K63-linked ubiquitination (P, IDA)
  GO:0000045 autophagosome assembly (P, IDA)
  GO:0005737 cytoplasm (C, IC)
  GO:0031234 extrinsic component of cytoplasmic side of plasma membrane (C, IC)
  GO:0038172 interleukin-33-mediated signaling pathway (P, IMP)
  GO:1904996 positive regulation of leukocyte adhesion to vascular endothelial cell (P, IMP)
  GO:0007249 canonical NF-kappaB signal transduction (P, IMP)

Nearest PDB structures (foldseek):
  1lb6-assembly1_A  TM=9.938E-01  e=5.609E-27  Homo sapiens
  1lb4-assembly1_A  TM=9.845E-01  e=9.444E-26  Homo sapiens
  6myd-assembly2_C  TM=9.853E-01  e=8.562E-23  Danio rerio
  5yc1-assembly2_F  TM=8.883E-01  e=4.682E-13  Homo sapiens
  3zjb-assembly1_C  TM=8.822E-01  e=9.615E-13  Homo sapiens